Protein AF-A0A363U7D5-F1 (afdb_monomer_lite)

Sequence (106 aa):
MRIACPKCDFRPTPDMLWMCYPGCGHRWHTFATHGICPGCAKMWHETQCPHCRMWSLHDDWYRDDEPSGLVSGKERREEKEREAGDGQFVQSQNGIPCCIFFPNAL

Foldseek 3Di:
DAFADLPPRHHDDLVDWDADPVPPRDTHDCVVPLQQDPVGRDRDQWDQDPPVRDIDGSVSRDDPPPPPDDDDDDDDDPDDDDDDDDDDDDDDDDDDDDDDDDDDDD

Radius of gyration: 29.31 Å; chains: 1; bounding box: 60×67×53 Å

Structure (mmCIF, N/CA/C/O backbone):
data_AF-A0A363U7D5-F1
#
_entry.id   AF-A0A363U7D5-F1
#
loop_
_atom_site.group_PDB
_atom_site.id
_atom_site.type_symbol
_atom_site.label_atom_id
_atom_site.label_alt_id
_atom_site.label_comp_id
_atom_site.label_asym_id
_atom_site.label_entity_id
_atom_site.label_seq_id
_atom_site.pdbx_PDB_ins_code
_atom_site.Cartn_x
_atom_site.Cartn_y
_atom_site.Cartn_z
_atom_site.occupancy
_atom_site.B_iso_or_equiv
_atom_site.auth_seq_id
_atom_site.auth_comp_id
_atom_site.auth_asym_id
_atom_site.auth_atom_id
_atom_site.pdbx_PDB_model_num
ATOM 1 N N . MET A 1 1 ? -2.877 -0.208 -17.468 1.00 74.38 1 MET A N 1
ATOM 2 C CA . MET A 1 1 ? -2.482 -0.023 -16.060 1.00 74.38 1 MET A CA 1
ATOM 3 C C . MET A 1 1 ? -2.207 -1.383 -15.452 1.00 74.38 1 MET A C 1
ATOM 5 O O . MET A 1 1 ? -3.112 -2.212 -15.372 1.00 74.38 1 MET A O 1
ATOM 9 N N . ARG A 1 2 ? -0.962 -1.611 -15.038 1.00 87.56 2 ARG A N 1
ATOM 10 C CA . ARG A 1 2 ? -0.513 -2.835 -14.370 1.00 87.56 2 ARG A CA 1
ATOM 11 C C . ARG A 1 2 ? 0.086 -2.497 -13.017 1.00 87.56 2 ARG A C 1
ATOM 13 O O . ARG A 1 2 ? 0.695 -1.443 -12.850 1.00 87.56 2 ARG A O 1
ATOM 20 N N . ILE A 1 3 ? -0.025 -3.439 -12.088 1.00 90.69 3 ILE A N 1
ATOM 21 C CA . ILE A 1 3 ? 0.614 -3.346 -10.779 1.00 90.69 3 ILE A CA 1
ATOM 22 C C . ILE A 1 3 ? 1.900 -4.169 -10.825 1.00 90.69 3 ILE A C 1
ATOM 24 O O . ILE A 1 3 ? 1.863 -5.383 -11.040 1.00 90.69 3 ILE A O 1
ATOM 28 N N . ALA A 1 4 ? 3.043 -3.515 -10.648 1.00 92.56 4 ALA A N 1
ATOM 29 C CA . ALA A 1 4 ? 4.338 -4.183 -10.588 1.00 92.56 4 ALA A CA 1
ATOM 30 C C . ALA A 1 4 ? 5.304 -3.411 -9.689 1.00 92.56 4 ALA A C 1
ATOM 32 O O . ALA A 1 4 ? 5.287 -2.186 -9.654 1.00 92.56 4 ALA A O 1
ATOM 33 N N . CYS A 1 5 ? 6.184 -4.125 -8.989 1.00 92.31 5 CYS A N 1
ATOM 34 C CA . CYS A 1 5 ? 7.194 -3.491 -8.155 1.00 92.31 5 CYS A CA 1
ATOM 35 C C . CYS A 1 5 ? 8.124 -2.612 -9.013 1.00 92.31 5 CYS A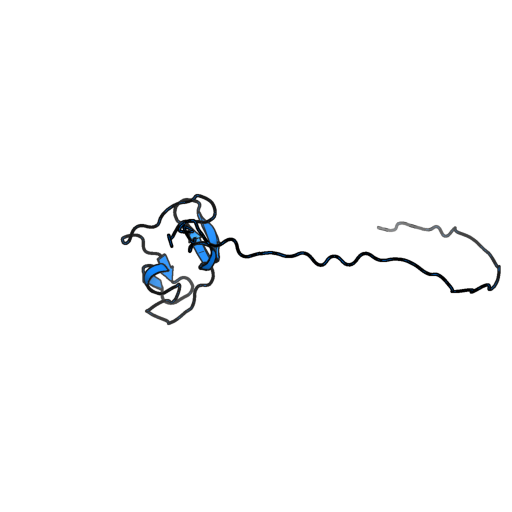 C 1
ATOM 37 O O . CYS A 1 5 ? 8.731 -3.129 -9.956 1.00 92.31 5 CYS A O 1
ATOM 39 N N . PRO A 1 6 ? 8.346 -1.333 -8.655 1.00 91.12 6 PRO A N 1
ATOM 40 C CA . PRO A 1 6 ? 9.185 -0.432 -9.441 1.00 91.12 6 PRO A CA 1
ATOM 41 C C . PRO A 1 6 ? 10.671 -0.825 -9.470 1.00 91.12 6 PRO A C 1
ATOM 43 O O . PRO A 1 6 ? 11.415 -0.342 -10.319 1.00 91.12 6 PRO A O 1
ATOM 46 N N . LYS A 1 7 ? 11.108 -1.693 -8.546 1.00 90.81 7 LYS A N 1
ATOM 47 C CA . LYS A 1 7 ? 12.511 -2.103 -8.371 1.00 90.81 7 LYS A CA 1
ATOM 48 C C . LYS A 1 7 ? 12.868 -3.437 -9.025 1.00 90.81 7 LYS A C 1
ATOM 50 O O . LYS A 1 7 ? 14.017 -3.626 -9.397 1.00 90.81 7 LYS A O 1
ATOM 55 N N . CYS A 1 8 ? 11.932 -4.382 -9.079 1.00 92.44 8 CYS A N 1
ATOM 56 C CA . CYS A 1 8 ? 12.208 -5.753 -9.533 1.00 92.44 8 CYS A CA 1
ATOM 57 C C . CYS A 1 8 ? 11.149 -6.318 -10.485 1.00 92.44 8 CYS A C 1
ATOM 59 O O . CYS A 1 8 ? 11.190 -7.503 -10.795 1.00 92.44 8 CYS A O 1
ATOM 61 N N . ASP A 1 9 ? 10.168 -5.500 -10.880 1.00 91.06 9 ASP A N 1
ATOM 62 C CA . ASP A 1 9 ? 9.050 -5.864 -11.759 1.00 91.06 9 ASP A CA 1
ATOM 63 C C . ASP A 1 9 ? 8.210 -7.062 -11.286 1.00 91.06 9 ASP A C 1
ATOM 65 O O . ASP A 1 9 ? 7.414 -7.628 -12.038 1.00 91.06 9 ASP A O 1
ATOM 69 N N . PHE A 1 10 ? 8.319 -7.409 -10.000 1.00 91.81 10 PHE A N 1
ATOM 70 C CA . PHE A 1 10 ? 7.476 -8.407 -9.358 1.00 91.81 10 PHE A CA 1
ATOM 71 C C . PHE A 1 10 ? 6.001 -8.005 -9.439 1.00 91.81 10 PHE A C 1
ATOM 73 O O . PHE A 1 10 ? 5.632 -6.897 -9.042 1.00 91.81 10 PHE A O 1
ATOM 80 N N . ARG A 1 11 ? 5.156 -8.930 -9.901 1.00 91.81 11 ARG A N 1
ATOM 81 C CA . ARG A 1 11 ? 3.708 -8.739 -10.004 1.00 91.81 11 ARG A CA 1
ATOM 82 C C . ARG A 1 11 ? 3.008 -9.442 -8.843 1.00 91.81 11 ARG A C 1
ATOM 84 O O . ARG A 1 11 ? 3.113 -10.665 -8.744 1.00 91.81 11 ARG A O 1
ATOM 91 N N . PRO A 1 12 ? 2.311 -8.703 -7.970 1.00 88.94 12 PRO A N 1
ATOM 92 C CA . PRO A 1 12 ? 1.585 -9.312 -6.870 1.00 88.94 12 PRO A CA 1
ATOM 93 C C . PRO A 1 12 ? 0.373 -10.102 -7.383 1.00 88.94 12 PRO A C 1
ATOM 95 O O . PRO A 1 12 ? -0.353 -9.646 -8.264 1.00 88.94 12 PRO A O 1
ATOM 98 N N . THR A 1 13 ? 0.162 -11.294 -6.826 1.00 88.62 13 THR A N 1
ATOM 99 C CA . THR A 1 13 ? -1.018 -12.136 -7.075 1.00 88.62 13 THR A CA 1
ATOM 100 C C . THR A 1 13 ? -2.122 -11.825 -6.060 1.00 88.62 13 THR A C 1
ATOM 102 O O . THR A 1 13 ? -1.794 -11.418 -4.947 1.00 88.62 13 THR A O 1
ATOM 105 N N . PRO A 1 14 ? -3.412 -12.056 -6.372 1.00 84.81 14 PRO A N 1
ATOM 106 C CA . PRO A 1 14 ? -4.543 -11.787 -5.468 1.00 84.81 14 PRO A CA 1
ATOM 107 C C . PRO A 1 14 ? -4.561 -12.623 -4.175 1.00 84.81 14 PRO A C 1
ATOM 109 O O . PRO A 1 14 ? -5.363 -12.357 -3.286 1.00 84.81 14 PRO A O 1
ATOM 112 N N . ASP A 1 15 ? -3.638 -13.564 -3.997 1.00 88.00 15 ASP A N 1
ATOM 113 C CA . ASP A 1 15 ? -3.470 -14.326 -2.752 1.00 88.00 15 ASP A CA 1
ATOM 114 C C . ASP A 1 15 ? -2.447 -13.693 -1.789 1.00 88.00 15 ASP A C 1
ATOM 116 O O . ASP A 1 15 ? -2.317 -14.098 -0.633 1.00 88.00 15 ASP A O 1
ATOM 120 N N . MET A 1 16 ? -1.696 -12.686 -2.246 1.00 90.19 16 MET A N 1
ATOM 121 C CA . MET A 1 16 ? -0.602 -12.088 -1.481 1.00 90.19 16 MET A CA 1
ATOM 122 C C . MET A 1 16 ? -1.061 -11.015 -0.482 1.00 90.19 16 MET A C 1
ATOM 124 O O . MET A 1 16 ? -1.383 -9.898 -0.857 1.00 90.19 16 MET A O 1
ATOM 128 N N . LEU A 1 17 ? -1.040 -11.307 0.816 1.00 92.38 17 LEU A N 1
ATOM 129 C CA . LEU A 1 17 ? -1.533 -10.373 1.836 1.00 92.38 17 LEU A CA 1
ATOM 130 C C . LEU A 1 17 ? -0.404 -9.575 2.505 1.00 92.38 17 LEU A C 1
ATOM 132 O O . LEU A 1 17 ? 0.605 -10.143 2.925 1.00 92.38 17 LEU A O 1
ATOM 136 N N . TRP A 1 18 ? -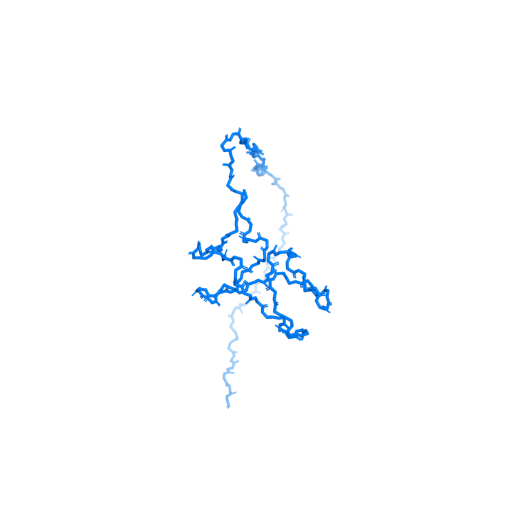0.624 -8.275 2.706 1.00 92.94 18 TRP A N 1
ATOM 137 C CA . TRP A 1 18 ? 0.198 -7.410 3.555 1.00 92.94 18 TRP A CA 1
ATOM 138 C C . TRP A 1 18 ? -0.442 -7.244 4.924 1.00 92.94 18 TRP A C 1
ATOM 140 O O . TRP A 1 18 ? -1.662 -7.267 5.063 1.00 92.94 18 TRP A O 1
ATOM 150 N N . MET A 1 19 ? 0.392 -7.061 5.945 1.00 94.06 19 MET A N 1
ATOM 151 C CA . MET A 1 19 ? -0.049 -6.870 7.323 1.00 94.06 19 MET A CA 1
ATOM 152 C C . MET A 1 19 ? -0.007 -5.396 7.721 1.00 94.06 19 MET A C 1
ATOM 154 O O . MET A 1 19 ? 0.957 -4.691 7.431 1.00 94.06 19 MET A O 1
ATOM 158 N N . CYS A 1 20 ? -1.027 -4.944 8.454 1.00 93.62 20 CYS A N 1
ATOM 159 C CA . CYS A 1 20 ? -1.158 -3.547 8.851 1.00 93.62 20 CYS A CA 1
ATOM 160 C C . CYS A 1 20 ? -0.297 -3.318 10.087 1.00 93.62 20 CYS A C 1
ATOM 16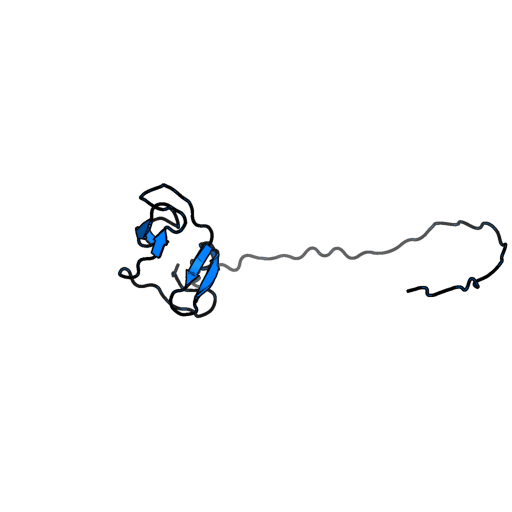2 O O . CYS A 1 20 ? -0.818 -3.319 11.201 1.00 93.62 20 CYS A O 1
ATOM 164 N N . TYR A 1 21 ? 1.006 -3.114 9.918 1.00 89.75 21 TYR A N 1
ATOM 165 C CA . TYR A 1 21 ? 1.932 -2.925 11.034 1.00 89.75 21 TYR A CA 1
ATOM 166 C C . TYR A 1 21 ? 2.740 -1.637 10.871 1.00 89.75 21 TYR A C 1
ATOM 168 O O . TYR A 1 21 ? 3.447 -1.527 9.873 1.00 89.75 21 TYR A O 1
ATOM 176 N N . PRO A 1 22 ? 2.666 -0.673 11.815 1.00 89.44 22 PRO A N 1
ATOM 177 C CA . PRO A 1 22 ? 2.259 -0.826 13.225 1.00 89.44 22 PRO A CA 1
ATOM 178 C C . PRO A 1 22 ? 0.776 -0.506 13.528 1.00 89.44 22 PRO A C 1
ATOM 180 O O . PRO A 1 22 ? 0.464 0.040 14.578 1.00 89.44 22 PRO A O 1
ATOM 183 N N . GLY A 1 23 ? -0.151 -0.755 12.596 1.00 88.06 23 GLY A N 1
ATOM 184 C CA . GLY A 1 23 ? -1.585 -0.495 12.799 1.00 88.06 23 GLY A CA 1
ATOM 185 C C . GLY A 1 23 ? -2.331 -1.651 13.480 1.00 88.06 23 GLY A C 1
ATOM 186 O O . GLY A 1 23 ? -1.853 -2.242 14.439 1.00 88.06 23 GLY A O 1
ATOM 187 N N . CYS A 1 24 ? -3.520 -1.987 12.973 1.00 93.25 24 CYS A N 1
ATOM 188 C CA . CYS A 1 24 ? -4.412 -2.984 13.580 1.00 93.25 24 CYS A CA 1
ATOM 189 C C . CYS A 1 24 ? -4.028 -4.456 13.331 1.00 93.25 24 CYS A C 1
ATOM 191 O O . CYS A 1 24 ? -4.767 -5.349 13.732 1.00 93.25 24 CYS A O 1
ATOM 193 N N . GLY A 1 25 ? -2.929 -4.740 12.622 1.00 93.44 25 GLY A N 1
ATOM 194 C CA . GLY A 1 25 ? -2.503 -6.110 12.307 1.00 93.44 25 GLY A CA 1
ATOM 195 C C . GLY A 1 25 ? -3.376 -6.850 11.284 1.00 93.44 25 GLY A C 1
AT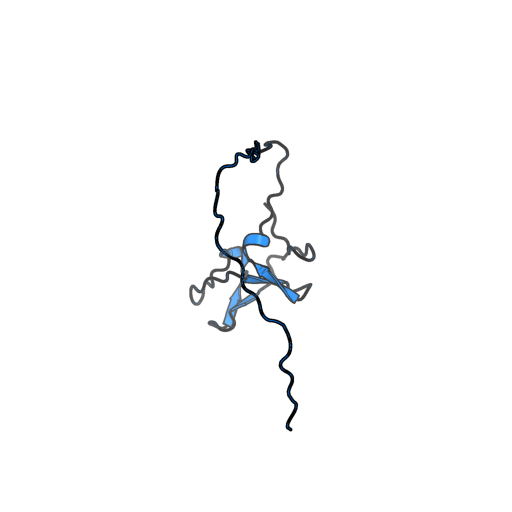OM 196 O O . GLY A 1 25 ? -3.112 -8.015 10.989 1.00 93.44 25 GLY A O 1
ATOM 197 N N . HIS A 1 26 ? -4.387 -6.191 10.708 1.00 93.56 26 HIS A N 1
ATOM 198 C CA . HIS A 1 26 ? -5.227 -6.769 9.661 1.00 93.56 26 HIS A CA 1
ATOM 199 C C . HIS A 1 26 ? -4.383 -7.168 8.440 1.00 93.56 26 HIS A C 1
ATOM 201 O O . HIS A 1 26 ? -3.430 -6.466 8.092 1.00 93.56 26 HIS A O 1
ATOM 207 N N . ARG A 1 27 ? -4.718 -8.297 7.807 1.00 93.75 27 ARG A N 1
ATOM 208 C CA . ARG A 1 27 ? -4.033 -8.810 6.614 1.00 93.75 27 ARG A CA 1
ATOM 209 C C . ARG A 1 27 ? -4.922 -8.608 5.397 1.00 93.75 27 ARG A C 1
ATOM 211 O O . ARG A 1 27 ? -6.007 -9.176 5.357 1.00 93.75 27 ARG A O 1
ATOM 218 N N . TRP A 1 28 ? -4.478 -7.818 4.427 1.00 93.38 28 TRP A N 1
ATOM 219 C CA . TRP A 1 28 ? -5.264 -7.512 3.232 1.00 93.38 28 TRP A CA 1
ATOM 220 C C . TRP A 1 28 ? -4.378 -7.276 2.015 1.00 93.38 28 TRP A C 1
ATOM 222 O O . TRP A 1 28 ? -3.162 -7.102 2.115 1.00 93.38 28 TRP A O 1
ATOM 232 N N . HIS A 1 29 ? -5.022 -7.258 0.854 1.00 92.81 29 HIS A N 1
ATOM 233 C CA . HIS A 1 29 ? -4.417 -6.787 -0.382 1.00 92.81 29 HIS A CA 1
ATOM 234 C C . HIS A 1 29 ? -4.342 -5.270 -0.388 1.00 92.81 29 HIS A C 1
ATOM 236 O O . HIS A 1 29 ? -5.369 -4.610 -0.524 1.00 92.81 29 HIS A O 1
ATOM 242 N N . THR A 1 30 ? -3.138 -4.708 -0.290 1.00 91.69 30 THR A N 1
ATOM 243 C CA . THR A 1 30 ? -2.946 -3.249 -0.309 1.00 91.69 30 THR A CA 1
ATOM 244 C C . THR A 1 30 ? -3.514 -2.624 -1.575 1.00 91.69 30 THR A C 1
ATOM 246 O O . THR A 1 30 ? -4.138 -1.573 -1.503 1.00 91.69 30 THR A O 1
ATOM 249 N N . PHE A 1 31 ? -3.391 -3.293 -2.720 1.00 91.19 31 PHE A N 1
ATOM 250 C CA . PHE A 1 31 ? -3.917 -2.800 -3.994 1.00 91.19 31 PHE A CA 1
ATOM 251 C C . PHE A 1 31 ? -5.443 -2.868 -4.111 1.00 91.19 31 PHE A C 1
ATOM 253 O O . PHE A 1 31 ? -6.019 -2.109 -4.882 1.00 91.19 31 PHE A O 1
ATOM 260 N N . ALA A 1 32 ? -6.123 -3.716 -3.328 1.00 89.69 32 ALA A N 1
ATOM 261 C CA . ALA A 1 32 ? -7.586 -3.807 -3.365 1.00 89.69 32 ALA A CA 1
ATOM 262 C C . ALA A 1 32 ? -8.270 -2.534 -2.839 1.00 89.69 32 ALA A C 1
ATOM 264 O O . ALA A 1 32 ? -9.417 -2.257 -3.173 1.00 89.69 32 ALA A O 1
ATOM 265 N N . THR A 1 33 ? -7.566 -1.764 -2.010 1.00 91.44 33 THR A N 1
ATOM 266 C CA . THR A 1 33 ? -8.081 -0.564 -1.342 1.00 91.44 33 THR A CA 1
ATOM 267 C C . THR A 1 33 ? -7.174 0.650 -1.541 1.00 91.44 33 THR A C 1
ATOM 269 O O . THR A 1 33 ? -7.237 1.590 -0.752 1.00 91.44 33 THR A O 1
ATOM 272 N N . HIS A 1 34 ? -6.300 0.629 -2.555 1.00 90.56 34 HIS A N 1
ATOM 273 C CA . HIS A 1 34 ? -5.334 1.704 -2.834 1.00 90.56 34 HIS A CA 1
ATOM 274 C C . HIS A 1 34 ? -4.505 2.107 -1.594 1.00 90.56 34 HIS A C 1
ATOM 276 O O . HIS A 1 34 ? -4.326 3.279 -1.274 1.00 90.56 34 HIS A O 1
ATOM 282 N N . GLY A 1 35 ? -4.053 1.116 -0.829 1.00 91.12 35 GLY A N 1
ATOM 283 C CA . GLY A 1 35 ? -3.249 1.320 0.371 1.00 91.12 35 GLY A CA 1
ATOM 284 C C . GLY A 1 35 ? -4.058 1.670 1.621 1.00 91.12 35 GLY A C 1
ATOM 285 O O . GLY A 1 35 ? -3.463 1.933 2.660 1.00 91.12 35 GLY A O 1
ATOM 286 N N . ILE A 1 36 ? -5.394 1.651 1.594 1.00 93.94 36 ILE A N 1
ATOM 287 C CA . ILE A 1 36 ? -6.216 1.955 2.776 1.00 93.94 36 ILE A CA 1
ATOM 288 C C . ILE A 1 36 ? -6.520 0.675 3.557 1.00 93.94 36 ILE A C 1
ATOM 290 O O . ILE A 1 36 ? -7.138 -0.254 3.046 1.00 93.94 36 ILE A O 1
ATOM 294 N N . CYS A 1 37 ? -6.121 0.600 4.823 1.00 94.56 37 CYS A N 1
ATOM 295 C CA . CYS A 1 37 ? -6.443 -0.553 5.660 1.00 94.56 37 CYS A CA 1
ATOM 296 C C . CYS A 1 37 ? -7.957 -0.609 5.949 1.00 94.56 37 CYS A C 1
ATOM 298 O O . CYS A 1 37 ? -8.471 0.318 6.574 1.00 94.56 37 CYS A O 1
ATOM 300 N N . PRO A 1 38 ? -8.679 -1.692 5.607 1.00 93.25 38 PRO A N 1
ATOM 301 C CA . PRO A 1 38 ? -10.118 -1.792 5.871 1.00 93.25 38 PRO A CA 1
ATOM 302 C C . PRO A 1 38 ? -10.449 -1.923 7.367 1.00 93.25 38 PRO A C 1
ATOM 304 O O . PRO A 1 38 ? -11.571 -1.645 7.774 1.00 93.25 38 PRO A O 1
ATOM 307 N N . GLY A 1 39 ? -9.484 -2.328 8.201 1.00 91.50 39 GLY A N 1
ATOM 308 C CA . GLY A 1 39 ? -9.693 -2.484 9.642 1.00 91.50 39 GLY A CA 1
ATOM 309 C C . GLY A 1 39 ? -9.553 -1.190 10.450 1.00 91.50 39 GLY A C 1
ATOM 310 O O . GLY A 1 39 ? -10.230 -1.030 11.456 1.00 91.50 39 GLY A O 1
ATOM 311 N N . CYS A 1 40 ? -8.664 -0.276 10.050 1.00 94.25 40 CYS A N 1
ATOM 312 C CA . CYS A 1 40 ? -8.404 0.966 10.798 1.00 94.25 40 CYS A CA 1
ATOM 313 C C . CYS A 1 40 ? -8.413 2.240 9.943 1.00 94.25 40 CYS A C 1
ATOM 315 O O . CYS A 1 40 ? -8.042 3.299 10.439 1.00 94.25 40 CYS A O 1
ATOM 317 N N . ALA A 1 41 ? -8.776 2.136 8.662 1.00 93.38 41 ALA A N 1
ATOM 318 C CA . ALA A 1 41 ? -8.787 3.222 7.679 1.00 93.38 41 ALA A CA 1
ATOM 319 C C . ALA A 1 41 ? -7.439 3.948 7.481 1.00 93.38 41 ALA A C 1
ATOM 321 O O . ALA A 1 41 ? -7.385 5.021 6.886 1.00 93.38 41 ALA A O 1
ATOM 322 N N . LYS A 1 42 ? -6.324 3.369 7.945 1.00 92.62 42 LYS A N 1
ATOM 323 C CA . LYS A 1 42 ? -4.988 3.947 7.761 1.00 92.62 42 LYS A CA 1
ATOM 324 C C . LYS A 1 42 ? -4.567 3.889 6.293 1.00 92.62 42 LYS A C 1
ATOM 326 O O . LYS A 1 42 ? -4.569 2.807 5.711 1.00 92.62 42 LYS A O 1
ATOM 331 N N . MET A 1 43 ? -4.138 5.025 5.746 1.00 94.25 43 MET A N 1
ATOM 332 C CA . MET A 1 43 ? -3.560 5.127 4.405 1.00 94.25 43 MET A CA 1
ATOM 333 C C . MET A 1 43 ? -2.063 4.790 4.427 1.00 94.25 43 MET A C 1
ATOM 335 O O . MET A 1 43 ? -1.295 5.344 5.217 1.00 94.25 43 MET A O 1
ATOM 339 N N . TRP A 1 44 ? -1.661 3.860 3.568 1.00 92.56 44 TRP A N 1
ATOM 340 C CA . TRP A 1 44 ? -0.283 3.435 3.359 1.00 92.56 44 TRP A CA 1
ATOM 341 C C . TRP A 1 44 ? 0.269 4.075 2.089 1.00 92.56 44 TRP A C 1
ATOM 343 O O . TRP A 1 44 ? -0.076 3.666 0.985 1.00 92.56 44 TRP A O 1
ATOM 353 N N . HIS A 1 45 ? 1.153 5.059 2.256 1.00 93.75 45 HIS A N 1
ATOM 354 C CA . HIS A 1 45 ? 1.833 5.729 1.141 1.00 93.75 45 HIS A CA 1
ATOM 355 C C . HIS A 1 45 ? 3.001 4.918 0.576 1.00 93.75 45 HIS A C 1
ATOM 357 O O . HIS A 1 45 ? 3.444 5.167 -0.537 1.00 93.75 45 HIS A O 1
ATOM 363 N N . GLU A 1 46 ? 3.496 3.937 1.326 1.00 93.69 46 GLU A N 1
ATOM 364 C CA . GLU A 1 46 ? 4.610 3.079 0.939 1.00 93.69 46 GLU A CA 1
ATOM 365 C C . GLU A 1 46 ? 4.207 1.617 1.103 1.00 93.69 46 GLU A C 1
ATOM 367 O O . GLU A 1 46 ? 3.532 1.236 2.061 1.00 93.69 46 GLU A O 1
ATOM 372 N N . THR A 1 47 ? 4.620 0.779 0.159 1.00 93.19 47 THR A N 1
ATOM 373 C CA . THR A 1 47 ? 4.365 -0.663 0.172 1.00 93.19 47 THR A CA 1
ATOM 374 C C . THR A 1 47 ? 5.680 -1.413 0.013 1.00 93.19 47 THR A C 1
ATOM 376 O O . THR A 1 47 ? 6.450 -1.168 -0.917 1.00 93.19 47 THR A O 1
ATOM 379 N N . GLN A 1 48 ? 5.940 -2.348 0.927 1.00 93.19 48 GLN A N 1
ATOM 380 C CA . GLN A 1 48 ? 7.100 -3.229 0.849 1.00 93.19 48 GLN A CA 1
ATOM 381 C C . GLN A 1 48 ? 6.866 -4.328 -0.188 1.00 93.19 48 GLN A C 1
ATOM 383 O O . GLN A 1 48 ? 5.847 -5.020 -0.158 1.00 93.19 48 GLN A O 1
ATOM 388 N N . CYS A 1 49 ? 7.835 -4.542 -1.073 1.00 93.25 49 CYS A N 1
ATOM 389 C CA . CYS A 1 49 ? 7.802 -5.667 -1.994 1.00 93.25 49 CYS A CA 1
ATOM 390 C C . CYS A 1 49 ? 8.204 -6.972 -1.287 1.00 93.25 49 CYS A C 1
ATOM 392 O O . CYS A 1 49 ? 9.294 -7.032 -0.729 1.00 93.25 49 CYS A O 1
ATOM 394 N N . PRO A 1 50 ? 7.412 -8.051 -1.359 1.00 90.00 50 PRO A N 1
ATOM 395 C CA . PRO A 1 50 ? 7.770 -9.320 -0.725 1.00 90.00 50 PRO A CA 1
ATOM 396 C C . PRO A 1 50 ? 8.933 -10.047 -1.419 1.00 90.00 50 PRO A C 1
ATOM 398 O O . PRO A 1 50 ? 9.623 -10.836 -0.782 1.00 90.00 50 PRO A O 1
ATOM 401 N N . HIS A 1 51 ? 9.178 -9.770 -2.705 1.00 92.00 51 HIS A N 1
ATOM 402 C CA . HIS A 1 51 ? 10.246 -10.408 -3.476 1.00 92.00 51 HIS A CA 1
ATOM 403 C C . HIS A 1 51 ? 11.614 -9.760 -3.217 1.00 92.00 51 HIS A C 1
ATOM 405 O O . HIS A 1 51 ? 12.556 -10.427 -2.800 1.00 92.00 51 HIS A O 1
ATOM 411 N N . CYS A 1 52 ? 11.737 -8.444 -3.428 1.00 93.62 52 CYS A N 1
ATOM 412 C CA . CYS A 1 52 ? 13.003 -7.731 -3.223 1.00 93.62 52 CYS A CA 1
ATOM 413 C C . CYS A 1 52 ? 13.155 -7.113 -1.824 1.00 93.62 52 CYS A C 1
ATOM 415 O O . CYS A 1 52 ? 14.230 -6.614 -1.503 1.00 93.62 52 CYS A O 1
ATOM 417 N N . ARG A 1 53 ? 12.104 -7.133 -0.990 1.00 92.56 53 ARG A N 1
ATOM 418 C CA . ARG A 1 53 ? 12.050 -6.545 0.367 1.00 92.56 53 ARG A CA 1
ATOM 419 C C . ARG A 1 53 ? 12.305 -5.036 0.432 1.00 92.56 53 ARG A C 1
ATOM 421 O O . ARG A 1 53 ? 12.412 -4.477 1.519 1.00 92.56 53 ARG A O 1
ATOM 428 N N . MET A 1 54 ? 12.343 -4.368 -0.718 1.00 94.00 54 MET A N 1
ATOM 429 C CA . MET A 1 54 ? 12.467 -2.918 -0.808 1.00 94.00 54 MET A CA 1
ATOM 430 C C . MET A 1 54 ? 11.118 -2.247 -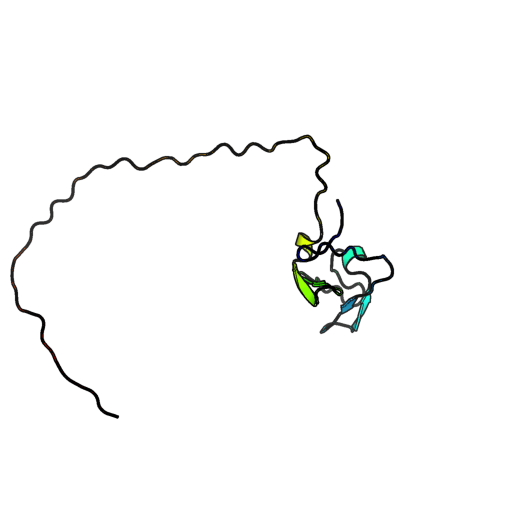0.574 1.00 94.00 54 MET A C 1
ATOM 432 O O . MET A 1 54 ? 10.079 -2.730 -1.028 1.00 94.00 54 MET A O 1
ATOM 436 N N . TRP A 1 55 ? 11.160 -1.100 0.093 1.00 92.62 55 TRP A N 1
ATOM 437 C CA . TRP A 1 55 ? 10.032 -0.184 0.180 1.00 92.62 55 TRP A CA 1
ATOM 438 C C . TRP A 1 55 ? 9.977 0.679 -1.077 1.00 92.62 55 TRP A C 1
ATOM 440 O O . TRP A 1 55 ? 11.002 1.034 -1.666 1.00 92.62 55 TRP A O 1
ATOM 450 N N . SER A 1 56 ? 8.772 0.955 -1.549 1.00 92.56 56 SER A N 1
ATOM 451 C CA . SER A 1 56 ? 8.523 1.863 -2.665 1.00 92.56 56 SER A CA 1
ATOM 452 C C . SER A 1 56 ? 7.197 2.569 -2.429 1.00 92.56 56 SER A C 1
ATOM 454 O O . SER A 1 56 ? 6.317 1.996 -1.777 1.00 92.56 56 SER A O 1
ATOM 456 N N . LEU A 1 57 ? 7.060 3.791 -2.943 1.00 93.19 57 LEU A N 1
ATOM 457 C CA . LEU A 1 57 ? 5.807 4.539 -2.868 1.00 93.19 57 LEU A CA 1
ATOM 458 C C . LEU A 1 57 ? 4.694 3.718 -3.504 1.00 93.19 57 LEU A C 1
ATOM 460 O O . LEU A 1 57 ? 4.916 3.101 -4.539 1.00 93.19 57 LEU A O 1
ATOM 464 N N . HIS A 1 58 ? 3.521 3.686 -2.879 1.00 91.62 58 HIS A N 1
ATOM 465 C CA . HIS A 1 58 ? 2.378 2.912 -3.349 1.00 91.62 58 HIS A CA 1
ATOM 466 C C . HIS A 1 58 ? 1.967 3.338 -4.766 1.00 91.62 58 HIS A C 1
ATOM 468 O O . HIS A 1 58 ? 1.678 2.476 -5.591 1.00 91.62 58 HIS A O 1
ATOM 474 N N . ASP A 1 59 ? 2.050 4.636 -5.073 1.00 90.50 59 ASP A N 1
ATOM 475 C CA . ASP A 1 59 ? 1.746 5.187 -6.398 1.00 90.50 59 ASP A CA 1
ATOM 476 C C . ASP A 1 59 ? 2.686 4.653 -7.495 1.00 90.50 59 ASP A C 1
ATOM 478 O O . ASP A 1 59 ? 2.225 4.310 -8.581 1.00 90.50 59 ASP A O 1
ATOM 482 N N . ASP A 1 60 ? 3.977 4.454 -7.194 1.00 91.38 60 ASP A N 1
ATOM 483 C CA . ASP A 1 60 ? 4.970 3.938 -8.156 1.00 91.38 60 ASP A CA 1
ATOM 484 C C . ASP A 1 60 ? 4.689 2.494 -8.611 1.00 91.38 60 ASP A C 1
ATOM 486 O O . ASP A 1 60 ? 5.278 2.015 -9.587 1.00 91.38 60 ASP A O 1
ATOM 490 N N . TRP A 1 61 ? 3.832 1.762 -7.891 1.00 91.56 61 TRP A N 1
ATOM 491 C CA . TRP A 1 61 ? 3.438 0.411 -8.286 1.00 91.56 61 TRP A CA 1
ATOM 492 C C . TRP A 1 61 ? 2.464 0.406 -9.460 1.00 91.56 61 TRP A C 1
ATOM 494 O O . TRP A 1 61 ? 2.420 -0.586 -10.193 1.00 91.56 61 TRP A O 1
ATOM 504 N N . TYR A 1 62 ? 1.690 1.479 -9.640 1.00 91.00 62 TYR A N 1
ATOM 505 C CA . TYR A 1 62 ? 0.758 1.623 -10.749 1.00 91.00 62 TYR A CA 1
ATOM 506 C C . TYR A 1 62 ? 1.525 2.154 -11.953 1.00 91.00 62 TYR A C 1
ATOM 508 O O . TYR A 1 62 ? 1.885 3.325 -12.026 1.00 91.00 62 TYR A O 1
ATOM 516 N N . ARG A 1 63 ? 1.804 1.272 -12.913 1.00 85.88 63 ARG A N 1
ATOM 517 C CA . ARG A 1 63 ? 2.398 1.676 -14.185 1.00 85.88 63 ARG A CA 1
ATOM 518 C C . ARG A 1 63 ? 1.313 1.774 -15.240 1.00 85.88 63 ARG A C 1
ATOM 520 O O . ARG A 1 63 ? 0.577 0.810 -15.477 1.00 85.88 63 ARG A O 1
ATOM 527 N N . ASP A 1 64 ? 1.278 2.903 -15.925 1.00 80.25 64 ASP A N 1
ATOM 528 C CA . ASP A 1 64 ? 0.593 3.015 -17.199 1.00 80.25 64 ASP A CA 1
ATOM 529 C C . ASP A 1 64 ? 1.351 2.187 -18.233 1.00 80.25 64 ASP A C 1
ATOM 531 O O . ASP A 1 64 ? 2.439 2.534 -18.691 1.00 80.25 64 ASP A O 1
ATOM 535 N N . ASP A 1 65 ? 0.790 1.038 -18.592 1.00 66.19 65 ASP A N 1
ATOM 536 C CA . ASP A 1 65 ? 1.043 0.472 -19.907 1.00 66.19 65 ASP A CA 1
ATOM 537 C C . ASP A 1 65 ? 0.373 1.431 -20.890 1.00 66.19 65 ASP A C 1
ATOM 539 O O . ASP A 1 65 ? -0.826 1.315 -21.132 1.00 66.19 65 ASP A O 1
ATOM 543 N N . GLU A 1 66 ? 1.108 2.443 -21.352 1.00 57.09 66 GLU A N 1
ATOM 544 C CA . GLU A 1 66 ? 0.684 3.328 -22.439 1.00 57.09 66 GLU A CA 1
ATOM 545 C C . GLU A 1 66 ? 0.093 2.461 -23.565 1.00 57.09 66 GLU A C 1
ATOM 547 O O . GLU A 1 66 ? 0.832 1.678 -24.179 1.00 57.09 66 GLU A O 1
ATOM 552 N N . PRO A 1 67 ? -1.212 2.561 -23.881 1.00 53.50 67 PRO A N 1
ATOM 553 C CA . PRO A 1 67 ? -1.673 2.142 -25.184 1.00 53.50 67 PRO A CA 1
ATOM 554 C C . PRO A 1 67 ? -1.156 3.202 -26.155 1.00 53.50 67 PRO A C 1
ATOM 556 O O . PRO A 1 67 ? -1.810 4.212 -26.375 1.00 53.50 67 PRO A O 1
ATOM 559 N N . SER A 1 68 ? 0.063 2.987 -26.655 1.00 53.38 68 SER A N 1
ATOM 560 C CA . SER A 1 68 ? 0.660 3.616 -27.838 1.00 53.38 68 SER A CA 1
ATOM 561 C C . SER A 1 68 ? -0.223 4.688 -28.500 1.00 53.38 68 SER A C 1
ATOM 563 O O . SER A 1 68 ? -1.089 4.328 -29.300 1.00 53.38 68 SER A O 1
ATOM 565 N N . GLY A 1 69 ? -0.015 5.984 -28.219 1.00 55.03 69 GLY A N 1
ATOM 566 C CA . GLY A 1 69 ? -0.621 6.991 -29.098 1.00 55.03 69 GLY A CA 1
ATOM 567 C C . GLY A 1 69 ? -0.706 8.464 -28.710 1.00 55.03 69 GLY A C 1
ATOM 568 O O . GLY A 1 69 ? -1.087 9.226 -29.594 1.00 55.03 69 GLY A O 1
ATOM 569 N N . LEU A 1 70 ? -0.371 8.932 -27.501 1.00 58.28 70 LEU A N 1
ATOM 570 C CA . LEU A 1 70 ? -0.469 10.376 -27.208 1.00 58.28 70 LEU A CA 1
ATOM 571 C C . LEU A 1 70 ? 0.810 10.934 -26.582 1.00 58.28 70 LEU A C 1
ATOM 573 O O . LEU A 1 70 ? 0.971 11.054 -25.373 1.00 58.28 70 LEU A O 1
ATOM 577 N N . VAL A 1 71 ? 1.714 11.346 -27.471 1.00 57.97 71 VAL A N 1
ATOM 578 C CA . VAL A 1 71 ? 2.871 12.186 -27.159 1.00 57.97 71 VAL A CA 1
ATOM 579 C C . VAL A 1 71 ? 2.415 13.517 -26.551 1.00 57.97 71 VAL A C 1
ATOM 581 O O . VAL A 1 71 ? 1.982 14.430 -27.250 1.00 57.97 71 VAL A O 1
ATOM 584 N N . SER A 1 72 ? 2.521 13.651 -25.229 1.00 56.53 72 SER A N 1
ATOM 585 C CA . SER A 1 72 ? 2.321 14.937 -24.560 1.00 56.53 72 SER A CA 1
ATOM 586 C C . SER A 1 72 ? 3.537 15.827 -24.823 1.00 56.53 72 SER A C 1
ATOM 588 O O . SER A 1 72 ? 4.634 15.583 -24.314 1.00 56.53 72 SER A O 1
ATOM 590 N N . GLY A 1 73 ? 3.344 16.847 -25.658 1.00 57.38 73 GLY A N 1
ATOM 591 C CA . GLY A 1 73 ? 4.360 17.830 -26.014 1.00 57.38 73 GLY A CA 1
ATOM 592 C C . GLY A 1 73 ? 4.945 18.528 -24.785 1.00 57.38 73 GLY A C 1
ATOM 593 O O . GLY A 1 73 ? 4.231 19.154 -24.004 1.00 57.38 73 GLY A O 1
ATOM 594 N N . LYS A 1 74 ? 6.268 18.437 -24.635 1.00 52.97 74 LYS A N 1
ATOM 595 C CA . LYS A 1 74 ? 7.065 19.359 -23.822 1.00 52.97 74 LYS A CA 1
ATOM 596 C C . LYS A 1 74 ? 7.734 20.345 -24.770 1.00 52.97 74 LYS A C 1
ATOM 598 O O . LYS A 1 74 ? 8.821 20.066 -25.273 1.00 52.97 74 LYS A O 1
ATOM 603 N N . GLU A 1 75 ? 7.097 21.487 -25.015 1.00 55.72 75 GLU A N 1
ATOM 604 C CA . GLU A 1 75 ? 7.812 22.631 -25.574 1.00 55.72 75 GLU A CA 1
ATOM 605 C C . GLU A 1 75 ? 8.515 23.413 -24.461 1.00 55.72 75 GLU A C 1
ATOM 607 O O . GLU A 1 75 ? 7.943 23.863 -23.470 1.00 55.72 75 GLU A O 1
ATOM 612 N N . ARG A 1 76 ? 9.827 23.465 -24.664 1.00 65.00 76 ARG A N 1
ATOM 613 C CA . ARG A 1 76 ? 10.912 24.111 -23.939 1.00 65.00 76 ARG A CA 1
ATOM 614 C C . ARG A 1 76 ? 10.753 25.635 -23.936 1.00 65.00 76 ARG A C 1
ATOM 616 O O . ARG A 1 76 ? 10.655 26.233 -25.002 1.00 65.00 76 ARG A O 1
ATOM 623 N N . ARG A 1 77 ? 10.892 26.276 -22.772 1.00 55.19 77 ARG A N 1
ATOM 624 C CA . ARG A 1 77 ? 11.331 27.680 -22.695 1.00 55.19 77 ARG A CA 1
ATOM 625 C C . ARG A 1 77 ? 12.455 27.828 -21.671 1.00 55.19 77 ARG A C 1
ATOM 627 O O . ARG A 1 77 ? 12.240 28.207 -20.529 1.00 55.19 77 ARG A O 1
ATOM 634 N N . GLU A 1 78 ? 13.660 27.490 -22.120 1.00 57.44 78 GLU A N 1
ATOM 635 C CA . GLU A 1 78 ? 14.899 28.095 -21.628 1.00 57.44 78 GLU A CA 1
ATOM 636 C C . GLU A 1 78 ? 15.049 29.431 -22.366 1.00 57.44 78 GLU A C 1
ATOM 638 O O . GLU A 1 78 ? 15.306 29.442 -23.571 1.00 57.44 78 GLU A O 1
ATOM 643 N N . GLU A 1 79 ? 14.858 30.552 -21.670 1.00 57.81 79 GLU A N 1
ATOM 644 C CA . GLU A 1 79 ? 15.253 31.866 -22.178 1.00 57.81 79 GLU A CA 1
ATOM 645 C C . GLU A 1 79 ? 16.540 32.299 -21.480 1.00 57.81 79 GLU A C 1
ATOM 647 O O . GLU A 1 79 ? 16.585 32.639 -20.303 1.00 57.81 79 GLU A O 1
ATOM 652 N N . LYS A 1 80 ? 17.589 32.166 -22.282 1.00 53.31 80 LYS A N 1
ATOM 653 C CA . LYS A 1 80 ? 19.000 32.446 -22.080 1.00 53.31 80 LYS A CA 1
ATOM 654 C C . LYS A 1 80 ? 19.262 33.910 -21.707 1.00 53.31 80 LYS A C 1
ATOM 656 O O . LYS A 1 80 ? 18.864 34.818 -22.433 1.00 53.31 80 LYS A O 1
ATOM 661 N N . GLU A 1 81 ? 20.034 34.091 -20.643 1.00 56.59 81 GLU A N 1
ATOM 662 C CA . GLU A 1 81 ? 20.680 35.337 -20.229 1.00 56.59 81 GLU A CA 1
ATOM 663 C C . GLU A 1 81 ? 21.459 36.002 -21.381 1.00 56.59 81 GLU A C 1
ATOM 665 O O . GLU A 1 81 ? 22.218 35.348 -22.106 1.00 56.59 81 GLU A O 1
ATOM 670 N N . ARG A 1 82 ? 21.285 37.323 -21.528 1.00 54.41 82 ARG A N 1
ATOM 671 C CA . ARG A 1 82 ? 22.203 38.239 -22.222 1.00 54.41 82 ARG A CA 1
ATOM 672 C C . ARG A 1 82 ? 22.302 39.552 -21.435 1.00 54.41 82 ARG A C 1
ATOM 674 O O . ARG A 1 82 ? 21.435 40.411 -21.519 1.00 54.41 82 ARG A O 1
ATOM 681 N N . GLU A 1 83 ? 23.336 39.585 -20.609 1.00 55.22 83 GLU A N 1
ATOM 682 C CA . GLU A 1 83 ? 24.240 40.672 -20.201 1.00 55.22 83 GLU A CA 1
ATOM 683 C C . GLU A 1 83 ? 23.951 42.137 -20.610 1.00 55.22 83 GLU A C 1
ATOM 685 O O . GLU A 1 83 ? 23.845 42.455 -21.792 1.00 55.22 83 GLU A O 1
ATOM 690 N N . ALA A 1 84 ? 23.990 43.032 -19.610 1.00 48.22 84 ALA A N 1
ATOM 691 C CA . ALA A 1 84 ? 24.764 44.293 -19.526 1.00 48.22 84 ALA A CA 1
ATOM 692 C C . ALA A 1 84 ? 24.480 44.891 -18.122 1.00 48.22 84 ALA A C 1
ATOM 694 O O . ALA A 1 84 ? 23.323 44.974 -17.732 1.00 48.22 84 ALA A O 1
ATOM 695 N N . GLY A 1 85 ? 25.411 45.254 -17.238 1.00 47.16 85 GLY A N 1
ATOM 696 C CA . GLY A 1 85 ? 26.746 45.795 -17.442 1.00 47.16 85 GLY A CA 1
ATOM 697 C C . GLY A 1 85 ? 26.742 47.295 -17.129 1.00 47.16 85 GLY A C 1
ATOM 698 O O . GLY A 1 85 ? 26.883 48.071 -18.058 1.00 47.16 85 GLY A O 1
ATOM 699 N N . ASP A 1 86 ? 26.547 47.697 -15.865 1.00 46.06 86 ASP A N 1
ATOM 700 C CA . ASP A 1 86 ? 27.002 48.999 -15.342 1.00 46.06 86 ASP A CA 1
ATOM 701 C C . ASP A 1 86 ? 26.978 48.984 -13.804 1.00 46.06 86 ASP A C 1
ATOM 703 O O . ASP A 1 86 ? 25.978 48.614 -13.190 1.00 46.06 86 ASP A O 1
ATOM 707 N N . GLY A 1 87 ? 28.104 49.303 -13.167 1.00 49.50 87 GLY A N 1
ATOM 708 C CA . GLY A 1 87 ? 28.252 49.149 -11.721 1.00 49.50 87 GLY A CA 1
ATOM 709 C C . GLY A 1 87 ? 29.629 49.543 -11.214 1.00 49.50 87 GLY A C 1
ATOM 710 O O . GLY A 1 87 ? 30.329 48.752 -10.589 1.00 49.50 87 GLY A O 1
ATOM 711 N N . GLN A 1 88 ? 30.017 50.773 -11.527 1.00 52.44 88 GLN A N 1
ATOM 712 C CA . GLN A 1 88 ? 31.142 51.493 -10.947 1.00 52.44 88 GLN A CA 1
ATOM 713 C C . GLN A 1 88 ? 31.077 51.466 -9.404 1.00 52.44 88 GLN A C 1
ATOM 715 O O . GLN A 1 88 ? 30.193 52.081 -8.812 1.00 52.44 88 GLN A O 1
ATOM 720 N N . PHE A 1 89 ? 32.057 50.860 -8.728 1.00 39.47 89 PHE A N 1
ATOM 721 C CA . PHE A 1 89 ? 32.406 51.276 -7.366 1.00 39.47 89 PHE A CA 1
ATOM 722 C C . PHE A 1 89 ? 33.914 51.191 -7.148 1.00 39.47 89 PHE A C 1
ATOM 724 O O . PHE A 1 89 ? 34.483 50.156 -6.807 1.00 39.47 89 PHE A O 1
ATOM 731 N N . VAL A 1 90 ? 34.563 52.330 -7.370 1.00 52.72 90 VAL A N 1
ATOM 732 C CA . VAL A 1 90 ? 35.891 52.611 -6.841 1.00 52.72 90 VAL A CA 1
ATOM 733 C C . VAL A 1 90 ? 35.725 53.033 -5.385 1.00 52.72 90 VAL A C 1
ATOM 735 O O . VAL A 1 90 ? 34.974 53.965 -5.106 1.00 52.72 90 VAL A O 1
ATOM 738 N N . GLN A 1 91 ? 36.431 52.377 -4.463 1.00 49.47 91 GLN A N 1
ATOM 739 C CA . GLN A 1 91 ? 36.921 53.025 -3.248 1.00 49.47 91 GLN A CA 1
ATOM 740 C C . GLN A 1 91 ? 38.021 52.200 -2.568 1.00 49.47 91 GLN A C 1
ATOM 742 O O . GLN A 1 91 ? 37.807 51.083 -2.115 1.00 49.47 91 GLN A O 1
ATOM 747 N N . SER A 1 92 ? 39.190 52.840 -2.509 1.00 55.34 92 SER A N 1
ATOM 748 C CA . SER A 1 92 ? 40.162 52.814 -1.414 1.00 55.34 92 SER A CA 1
ATOM 749 C C . SER A 1 92 ? 40.785 51.483 -0.996 1.00 55.34 92 SER A C 1
ATOM 751 O O . SER A 1 92 ? 40.303 50.766 -0.131 1.00 55.34 92 SER A O 1
ATOM 753 N N . GLN A 1 93 ? 41.956 51.245 -1.584 1.00 61.88 93 GLN A N 1
ATOM 754 C CA . GLN A 1 93 ? 43.269 51.164 -0.925 1.00 61.88 93 GLN A CA 1
ATOM 755 C C . GLN A 1 93 ? 43.305 51.067 0.615 1.00 61.88 93 GLN A C 1
ATOM 757 O O . GLN A 1 93 ? 42.576 51.771 1.312 1.00 61.88 93 GLN A O 1
ATOM 762 N N . ASN A 1 94 ? 44.326 50.329 1.077 1.00 54.94 94 ASN A N 1
ATOM 763 C CA . ASN A 1 94 ? 44.789 50.058 2.450 1.00 54.94 94 ASN A CA 1
ATOM 764 C C . ASN A 1 94 ? 44.209 48.732 2.986 1.00 54.94 94 ASN A C 1
ATOM 766 O O . ASN A 1 94 ? 43.070 48.681 3.416 1.00 54.94 94 ASN A O 1
ATOM 770 N N . GLY A 1 95 ? 44.880 47.581 2.918 1.00 46.94 95 GLY A N 1
ATOM 771 C CA . GLY A 1 95 ? 46.294 47.327 3.179 1.00 46.94 95 GLY A CA 1
ATOM 772 C C . GLY A 1 95 ? 46.433 46.691 4.568 1.00 46.94 95 GLY A C 1
ATOM 773 O O . GLY A 1 95 ? 45.942 47.277 5.525 1.00 46.94 95 GLY A O 1
ATOM 774 N N . ILE A 1 96 ? 47.157 45.559 4.639 1.00 59.12 96 ILE A N 1
ATOM 775 C CA . ILE A 1 96 ? 47.780 44.883 5.811 1.00 59.12 96 ILE A CA 1
ATOM 776 C C . ILE A 1 96 ? 47.241 43.448 6.075 1.00 59.12 96 ILE A C 1
ATOM 778 O O . ILE A 1 96 ? 46.047 43.202 5.921 1.00 59.12 96 ILE A O 1
ATOM 782 N N . PRO A 1 97 ? 48.135 42.467 6.355 1.00 46.16 97 PRO A N 1
ATOM 783 C CA . PRO A 1 97 ? 48.140 41.171 5.676 1.00 46.16 97 PRO A CA 1
ATOM 784 C C . PRO A 1 97 ? 47.725 39.961 6.531 1.00 46.16 97 PRO A C 1
ATOM 786 O O . PRO A 1 97 ? 47.635 40.018 7.755 1.00 46.16 97 PRO A O 1
ATOM 789 N N . CYS A 1 98 ? 47.565 38.825 5.838 1.00 50.66 98 CYS A N 1
ATOM 790 C CA . CYS A 1 98 ? 47.654 37.474 6.392 1.00 50.66 98 CYS A CA 1
ATOM 791 C C . CYS A 1 98 ? 48.852 37.349 7.340 1.00 50.66 98 CYS A C 1
ATOM 793 O O . CYS A 1 98 ? 49.972 37.587 6.895 1.00 50.66 98 CYS A O 1
ATOM 795 N N . CYS A 1 99 ? 48.605 36.954 8.592 1.00 51.84 99 CYS A N 1
ATOM 796 C CA . CYS A 1 99 ? 49.411 36.035 9.415 1.00 51.84 99 CYS A CA 1
ATOM 797 C C . CYS A 1 99 ? 49.016 36.175 10.897 1.00 51.84 99 CYS A C 1
ATOM 799 O O . CYS A 1 99 ? 49.573 36.996 11.613 1.00 51.84 99 CYS A O 1
ATOM 801 N N . ILE A 1 100 ? 48.099 35.327 11.360 1.00 56.81 100 ILE A N 1
ATOM 802 C CA . ILE A 1 100 ? 47.991 34.851 12.752 1.00 56.81 100 ILE A CA 1
ATOM 803 C C . ILE A 1 100 ? 47.476 33.400 12.605 1.00 56.81 100 ILE A C 1
ATOM 805 O O . ILE A 1 100 ? 46.374 33.218 12.109 1.00 56.81 100 ILE A O 1
ATOM 809 N N . PHE A 1 101 ? 48.224 32.293 12.766 1.00 42.56 101 PHE A N 1
ATOM 810 C CA . PHE A 1 101 ? 49.219 31.898 13.784 1.00 42.56 101 PHE A CA 1
ATOM 811 C C . PHE A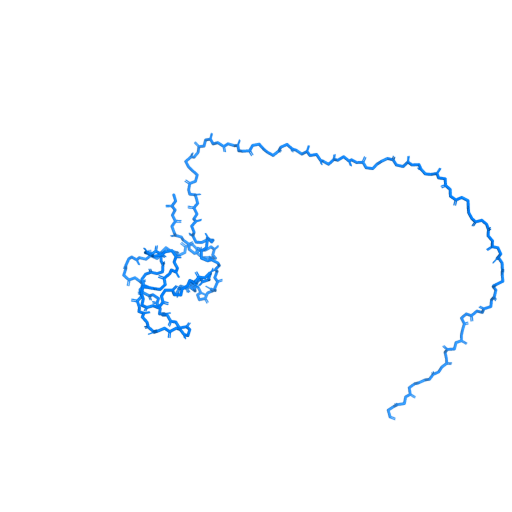 1 101 ? 48.668 32.228 15.179 1.00 42.56 101 PHE A C 1
ATOM 813 O O . PHE A 1 101 ? 48.629 33.394 15.543 1.00 42.56 101 PHE A O 1
ATOM 820 N N . PHE A 1 102 ? 48.059 31.309 15.937 1.00 47.06 102 PHE A N 1
ATOM 821 C CA . PHE A 1 102 ? 48.551 30.090 16.626 1.00 47.06 102 PHE A CA 1
ATOM 822 C C . PHE A 1 102 ? 47.313 29.438 17.355 1.00 47.06 102 PHE A C 1
ATOM 824 O O . PHE A 1 102 ? 46.244 30.042 17.309 1.00 47.06 102 PHE A O 1
ATOM 831 N N . PRO A 1 103 ? 47.398 28.359 18.173 1.00 53.72 103 PRO A N 1
ATOM 832 C CA . PRO A 1 103 ? 47.741 26.960 17.890 1.00 53.72 103 PRO A CA 1
ATOM 833 C C . PRO A 1 103 ? 46.776 25.925 18.542 1.00 53.72 103 PRO A C 1
ATOM 835 O O . PRO A 1 103 ? 45.802 26.247 19.212 1.00 53.72 103 PRO A O 1
ATOM 838 N N . ASN A 1 104 ? 47.127 24.653 18.350 1.00 40.53 104 ASN A N 1
ATOM 839 C CA . ASN A 1 104 ? 46.703 23.445 19.068 1.00 40.53 104 ASN A CA 1
ATOM 840 C C . ASN A 1 104 ? 46.732 23.576 20.613 1.00 40.53 104 ASN A C 1
ATOM 842 O O . ASN A 1 104 ? 47.716 24.087 21.148 1.00 40.53 104 ASN A O 1
ATOM 846 N N . ALA A 1 105 ? 45.743 23.002 21.309 1.00 45.94 105 ALA A N 1
ATOM 847 C CA . ALA A 1 105 ? 45.875 22.480 22.677 1.00 45.94 105 ALA A CA 1
ATOM 848 C C . ALA A 1 105 ? 44.772 21.434 22.944 1.00 45.94 105 ALA A C 1
ATOM 850 O O . ALA A 1 105 ? 43.597 21.779 23.081 1.00 45.94 105 ALA A O 1
ATOM 851 N N . LEU A 1 106 ? 45.184 20.162 22.951 1.00 51.12 106 LEU A N 1
ATOM 852 C CA . LEU A 1 106 ? 44.548 19.065 23.687 1.00 51.12 106 LEU A CA 1
ATOM 853 C C . LEU A 1 106 ? 44.954 19.149 25.163 1.00 51.12 106 LEU A C 1
ATOM 855 O O . LEU A 1 106 ? 46.094 19.606 25.413 1.00 51.12 106 LEU A O 1
#

Secondary structure (DSSP, 8-state):
-EE--TTT-PPPPTT-PEE-TTTT--EE-GGGGTTB-TTT--B-SEEE-TTT--EEESGGGEE----S--------------------------------------

pLDDT: mean 76.15, std 19.22, range [39.47, 94.56]